Protein AF-A0A9D6EYG8-F1 (afdb_monomer)

Sequence (53 aa):
MAVISVGKNNKYGHPHKEVIEILRDKDIKILRTDLDGEVEIISDGKGWGLVDH

Solvent-accessible surface area (backbone atoms only — not comparable to full-atom values): 3502 Å² total; per-residue (Å²): 112,48,80,45,88,48,63,72,84,52,84,85,56,66,83,46,67,68,61,55,48,57,36,52,78,67,72,37,55,77,47,36,37,53,80,70,42,86,82,51,75,52,64,82,87,85,54,72,46,76,65,87,132

Nearest PDB structures (foldseek):
  2wjx-assembly2_C-2  TM=5.223E-01  e=9.766E+00  Homo sapiens
  3h5w-assembly1_A  TM=4.797E-01  e=8.511E+00  Rattus norvegicus
  7d4y-assembly1_A  TM=3.520E-01  e=5.259E+00  Homo sapiens
  9bce-assembly1_A  TM=2.765E-01  e=6.924E+00  Shewanella oneidensis

Radius of gyration: 12.6 Å; Cα contacts (8 Å, |Δi|>4): 57; chains: 1; bounding box: 23×27×33 Å

Mean predicted aligned error: 4.66 Å

pLDDT: mean 87.47, std 9.23, range [62.81, 96.44]

Structure (mmCIF, N/CA/C/O backbone):
data_AF-A0A9D6EYG8-F1
#
_entry.id   AF-A0A9D6EYG8-F1
#
loop_
_atom_site.group_PDB
_atom_site.id
_atom_site.type_symbol
_atom_site.label_atom_id
_atom_site.label_alt_id
_atom_site.label_comp_id
_atom_site.label_asym_id
_atom_site.label_entity_id
_atom_site.label_seq_id
_atom_site.pdbx_PDB_ins_code
_atom_site.Cartn_x
_atom_site.Cartn_y
_atom_site.Cartn_z
_atom_site.occupancy
_atom_site.B_iso_or_equiv
_atom_site.auth_seq_id
_atom_site.auth_comp_id
_atom_site.auth_asym_id
_atom_site.auth_atom_id
_atom_site.pdbx_PDB_model_num
ATOM 1 N N . MET A 1 1 ? 2.162 3.489 -6.093 1.00 87.81 1 MET A N 1
ATOM 2 C CA . MET A 1 1 ? 1.726 2.394 -5.199 1.00 87.81 1 MET A CA 1
ATOM 3 C C . MET A 1 1 ? 2.396 2.575 -3.847 1.00 87.81 1 MET A C 1
ATOM 5 O O . MET A 1 1 ? 3.529 3.038 -3.824 1.00 87.81 1 MET A O 1
ATOM 9 N N . ALA A 1 2 ? 1.716 2.233 -2.756 1.00 92.75 2 ALA A N 1
ATOM 10 C CA . ALA A 1 2 ? 2.261 2.229 -1.403 1.00 92.75 2 ALA A CA 1
ATOM 11 C C . ALA A 1 2 ? 2.018 0.861 -0.749 1.00 92.75 2 ALA A C 1
ATOM 13 O O . ALA A 1 2 ? 0.924 0.312 -0.873 1.00 92.75 2 ALA A O 1
ATOM 14 N N . VAL A 1 3 ? 3.026 0.334 -0.051 1.00 91.69 3 VAL A N 1
ATOM 15 C CA . VAL A 1 3 ? 2.926 -0.912 0.722 1.00 91.69 3 VAL A CA 1
ATOM 16 C C . VAL A 1 3 ? 3.077 -0.586 2.198 1.00 91.69 3 VAL A C 1
ATOM 18 O O . VAL A 1 3 ? 4.011 0.110 2.595 1.00 91.69 3 VAL A O 1
ATOM 21 N N . ILE A 1 4 ? 2.149 -1.081 3.006 1.00 91.75 4 ILE A N 1
ATOM 22 C CA . ILE A 1 4 ? 2.110 -0.867 4.446 1.00 91.75 4 ILE A CA 1
ATOM 23 C C . ILE A 1 4 ? 2.267 -2.232 5.118 1.00 91.75 4 ILE A C 1
ATOM 25 O O . ILE A 1 4 ? 1.340 -3.042 5.130 1.00 91.75 4 ILE A O 1
ATOM 29 N N . SER A 1 5 ? 3.453 -2.475 5.678 1.00 89.62 5 SER A N 1
ATOM 30 C CA . SER A 1 5 ? 3.731 -3.678 6.465 1.00 89.62 5 SER A CA 1
ATOM 31 C C . SER A 1 5 ? 3.239 -3.481 7.895 1.00 89.62 5 SER A C 1
ATOM 33 O O . SER A 1 5 ? 3.770 -2.668 8.654 1.00 89.62 5 SER A O 1
ATOM 35 N N . VAL A 1 6 ? 2.169 -4.185 8.243 1.00 87.88 6 VAL A N 1
ATOM 36 C CA . VAL A 1 6 ? 1.513 -4.105 9.546 1.00 87.88 6 VAL A CA 1
ATOM 37 C C . VAL A 1 6 ? 0.882 -5.451 9.913 1.00 87.88 6 VAL A C 1
ATOM 39 O O . VAL A 1 6 ? 0.402 -6.195 9.057 1.00 87.88 6 VAL A O 1
ATOM 42 N N . GLY A 1 7 ? 0.909 -5.788 11.203 1.00 82.62 7 GLY A N 1
ATOM 43 C CA . GLY A 1 7 ? 0.304 -7.015 11.721 1.00 82.62 7 GLY A CA 1
ATOM 44 C C . GLY A 1 7 ? -1.217 -6.919 11.874 1.00 82.62 7 GLY A C 1
ATOM 45 O O . GLY A 1 7 ? -1.762 -5.845 12.141 1.00 82.62 7 GLY A O 1
ATOM 46 N N . LYS A 1 8 ? -1.905 -8.066 11.771 1.00 74.44 8 LYS A N 1
ATOM 47 C CA . LYS A 1 8 ? -3.344 -8.178 12.070 1.00 74.44 8 LYS A CA 1
ATOM 48 C C . LYS A 1 8 ? -3.637 -7.691 13.492 1.00 74.44 8 LYS A C 1
ATOM 50 O O . LYS A 1 8 ? -2.913 -8.023 14.427 1.00 74.44 8 LYS A O 1
ATOM 55 N N . ASN A 1 9 ? -4.724 -6.933 13.655 1.00 68.50 9 ASN A N 1
ATOM 56 C CA . ASN A 1 9 ? -5.137 -6.325 14.927 1.00 68.50 9 ASN A CA 1
ATOM 57 C C . ASN A 1 9 ? -4.091 -5.379 15.536 1.00 68.50 9 ASN A C 1
ATOM 59 O O . ASN A 1 9 ? -3.869 -5.392 16.749 1.00 68.50 9 ASN A O 1
ATOM 63 N N . ASN A 1 10 ? -3.453 -4.548 14.708 1.00 65.19 10 ASN A N 1
ATOM 64 C CA . ASN A 1 10 ? -2.522 -3.540 15.191 1.00 65.19 10 ASN A CA 1
ATOM 65 C C . ASN A 1 10 ? -3.193 -2.566 16.183 1.00 65.19 10 ASN A C 1
ATOM 67 O O . ASN A 1 10 ? -3.916 -1.647 15.799 1.00 65.19 10 ASN A O 1
ATOM 71 N N . LYS A 1 11 ? -2.905 -2.749 17.476 1.00 62.81 11 LYS A N 1
ATOM 72 C CA . LYS A 1 11 ? -3.423 -1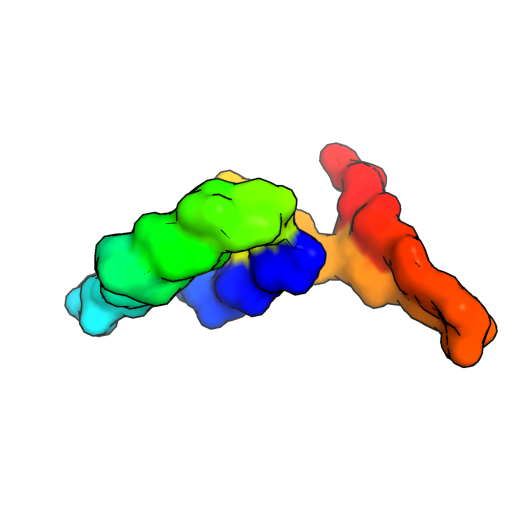.920 18.575 1.00 62.81 11 LYS A CA 1
ATOM 73 C C . LYS A 1 11 ? -2.759 -0.542 18.662 1.00 62.81 11 LYS A C 1
ATOM 75 O O . LYS A 1 11 ? -3.249 0.304 19.400 1.00 62.81 11 LYS A O 1
ATOM 80 N N . TYR A 1 12 ? -1.678 -0.306 17.913 1.00 68.75 12 TYR A N 1
ATOM 81 C CA . TYR A 1 12 ? -0.966 0.975 17.880 1.00 68.75 12 TYR A CA 1
ATOM 82 C C . TYR A 1 12 ? -1.685 2.044 17.039 1.00 68.75 12 TYR A C 1
ATOM 84 O O . TYR A 1 12 ? -1.267 3.196 17.029 1.00 68.75 12 TYR A O 1
ATOM 92 N N . GLY A 1 13 ? -2.770 1.693 16.336 1.00 65.31 13 GLY A N 1
ATOM 93 C CA . GLY A 1 13 ? -3.542 2.656 15.543 1.00 65.31 13 GLY A CA 1
ATOM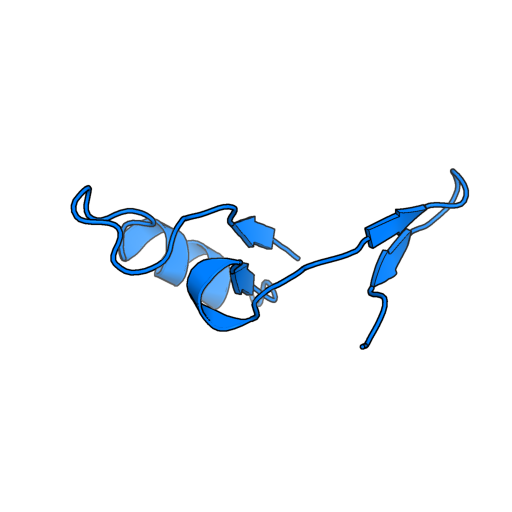 94 C C . GLY A 1 13 ? -2.873 3.068 14.227 1.00 65.31 13 GLY A C 1
ATOM 95 O O . GLY A 1 13 ? -3.284 4.057 13.620 1.00 65.31 13 GLY A O 1
ATOM 96 N N . HIS A 1 14 ? -1.864 2.314 13.776 1.00 71.00 14 HIS A N 1
ATOM 97 C CA . HIS A 1 14 ? -1.230 2.502 12.473 1.00 71.00 14 HIS A CA 1
ATOM 98 C C . HIS A 1 14 ? -1.807 1.557 11.405 1.00 71.00 14 HIS A C 1
ATOM 100 O O . HIS A 1 14 ? -2.133 0.409 11.724 1.00 71.00 14 HIS A O 1
ATOM 106 N N . PRO A 1 15 ? -1.835 1.980 10.129 1.00 75.06 15 PRO A N 1
ATOM 107 C CA . PRO A 1 15 ? -1.565 3.341 9.647 1.00 75.06 15 PRO A CA 1
ATOM 108 C C . PRO A 1 15 ? -2.654 4.328 10.103 1.00 75.06 15 PRO A C 1
ATOM 110 O O . PRO A 1 15 ? -3.837 3.988 10.118 1.00 75.06 15 PRO A O 1
ATOM 113 N N . HIS A 1 16 ? -2.255 5.548 10.483 1.00 80.38 16 HIS A N 1
ATOM 114 C CA . HIS A 1 16 ? -3.214 6.593 10.856 1.00 80.38 16 HIS A CA 1
ATOM 115 C C . HIS A 1 16 ? -4.109 6.946 9.661 1.00 80.38 16 HIS A C 1
ATOM 117 O O . HIS A 1 16 ? -3.656 6.923 8.514 1.00 80.38 16 HIS A O 1
ATOM 123 N N . LYS A 1 17 ? -5.372 7.302 9.933 1.00 82.94 17 LYS A N 1
ATOM 124 C CA . LYS A 1 17 ? -6.360 7.645 8.894 1.00 82.94 17 LYS A CA 1
ATOM 125 C C . LYS A 1 17 ? -5.866 8.734 7.940 1.00 82.94 17 LYS A C 1
ATOM 127 O O . LYS A 1 17 ? -6.010 8.561 6.740 1.00 82.94 17 LYS A O 1
ATOM 132 N N . GLU A 1 18 ? -5.201 9.761 8.463 1.00 88.19 18 GLU A N 1
ATOM 133 C CA . GLU A 1 18 ? -4.627 10.858 7.671 1.00 88.19 18 GLU A CA 1
ATOM 134 C C . GLU A 1 18 ? -3.659 10.356 6.586 1.00 88.19 18 GLU A C 1
ATOM 136 O O . GLU A 1 18 ? -3.734 10.772 5.435 1.00 88.19 18 GLU A O 1
ATOM 141 N N . VAL A 1 19 ? -2.795 9.386 6.911 1.00 88.62 19 VAL A N 1
ATOM 142 C CA . VAL A 1 19 ? -1.863 8.799 5.932 1.00 88.62 19 VAL A CA 1
ATOM 143 C C . VAL A 1 19 ? -2.626 8.055 4.835 1.00 88.62 19 VAL A C 1
ATOM 145 O O . VAL A 1 19 ? -2.269 8.143 3.663 1.00 88.62 19 VAL A O 1
ATOM 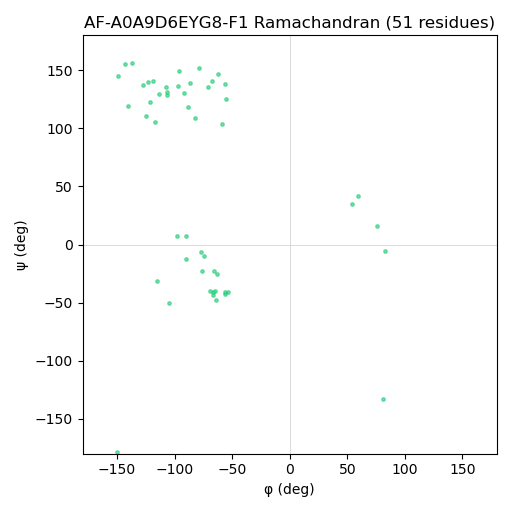148 N N . ILE A 1 20 ? -3.689 7.333 5.197 1.00 89.25 20 ILE A N 1
ATOM 149 C CA . ILE A 1 20 ? -4.536 6.624 4.230 1.00 89.25 20 ILE A 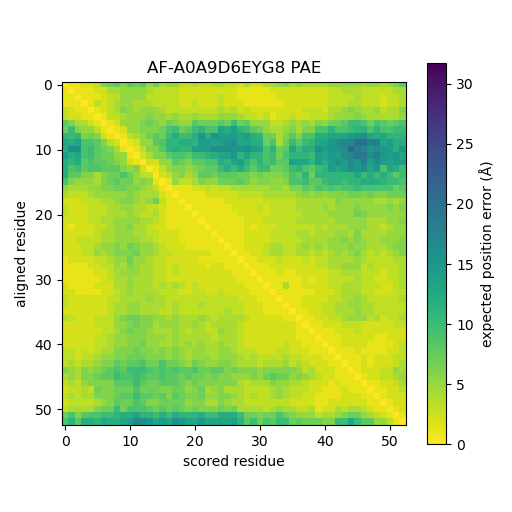CA 1
ATOM 150 C C . ILE A 1 20 ? -5.293 7.602 3.328 1.00 89.25 20 ILE A C 1
ATOM 152 O O . ILE A 1 20 ? -5.396 7.353 2.129 1.00 89.25 20 ILE A O 1
ATOM 156 N N . GLU A 1 21 ? -5.801 8.700 3.880 1.00 90.69 21 GLU A N 1
ATOM 157 C CA . GLU A 1 21 ? -6.501 9.749 3.132 1.00 90.69 21 GLU A CA 1
ATOM 158 C C . GLU A 1 21 ? -5.558 10.434 2.138 1.00 90.69 21 GLU A C 1
ATOM 160 O O . GLU A 1 21 ? -5.853 10.442 0.949 1.00 90.69 21 GLU A O 1
ATOM 165 N N . ILE A 1 22 ? -4.356 10.841 2.562 1.00 93.56 22 ILE A N 1
ATOM 166 C CA . ILE A 1 22 ? -3.341 11.430 1.667 1.00 93.56 22 ILE A CA 1
ATOM 167 C C . ILE A 1 22 ? -2.991 10.497 0.498 1.00 93.56 22 ILE A C 1
ATOM 169 O O . ILE A 1 22 ? -2.786 10.952 -0.628 1.00 93.56 22 ILE A O 1
ATOM 173 N N . LEU A 1 23 ? -2.867 9.191 0.753 1.00 93.50 23 LEU A N 1
ATOM 174 C CA . LEU A 1 23 ? -2.556 8.219 -0.296 1.00 93.50 23 LEU A CA 1
ATOM 175 C C . LEU A 1 23 ? -3.731 8.040 -1.268 1.00 93.50 23 LEU A C 1
ATOM 177 O O . LEU A 1 23 ? -3.508 7.961 -2.475 1.00 93.50 23 LEU A O 1
ATOM 181 N N . ARG A 1 24 ? -4.967 8.019 -0.760 1.00 90.56 24 ARG A N 1
ATOM 182 C CA . ARG A 1 24 ? -6.181 7.937 -1.585 1.00 90.56 24 ARG A CA 1
ATOM 183 C C . ARG A 1 24 ? -6.389 9.189 -2.430 1.00 90.56 24 ARG A C 1
ATOM 185 O O . ARG A 1 24 ? -6.661 9.057 -3.616 1.00 90.56 24 ARG A O 1
ATOM 192 N N . ASP A 1 25 ? -6.183 10.372 -1.859 1.00 95.75 25 ASP A N 1
ATOM 193 C CA . ASP A 1 25 ? -6.318 11.656 -2.559 1.00 95.75 25 ASP A CA 1
ATOM 194 C C . ASP A 1 25 ? -5.312 11.803 -3.708 1.00 95.75 25 ASP A C 1
ATOM 196 O O . ASP A 1 25 ? -5.549 12.522 -4.675 1.00 95.75 25 ASP A O 1
ATOM 200 N N . LYS A 1 26 ? -4.184 11.092 -3.620 1.00 96.44 26 LYS A N 1
ATOM 201 C CA . LYS A 1 26 ? -3.163 11.016 -4.673 1.00 96.44 26 LYS A CA 1
ATOM 202 C C . LYS A 1 26 ? -3.389 9.879 -5.674 1.00 96.44 26 LYS A C 1
ATOM 204 O O . LYS A 1 26 ? -2.495 9.621 -6.477 1.00 96.44 26 LYS A O 1
ATOM 209 N N . ASP A 1 27 ? -4.525 9.186 -5.603 1.00 94.31 27 ASP A N 1
ATOM 210 C CA . ASP A 1 27 ? -4.852 8.009 -6.420 1.00 94.31 27 ASP A CA 1
ATOM 211 C C . ASP A 1 27 ? -3.771 6.908 -6.343 1.00 94.31 27 ASP A C 1
ATOM 213 O O . ASP A 1 27 ? -3.435 6.209 -7.301 1.00 94.31 27 ASP A O 1
ATOM 217 N N . ILE A 1 28 ? -3.151 6.761 -5.165 1.00 94.94 28 ILE A N 1
ATOM 218 C CA . ILE A 1 28 ? -2.110 5.763 -4.938 1.00 94.94 28 ILE A CA 1
ATOM 219 C C . ILE A 1 28 ? -2.769 4.462 -4.491 1.00 94.94 28 ILE A C 1
ATOM 221 O O . ILE A 1 28 ? -3.330 4.380 -3.401 1.00 94.94 28 ILE A O 1
ATOM 225 N N . LYS A 1 29 ? -2.601 3.395 -5.282 1.00 91.62 29 LYS A N 1
ATOM 226 C CA . LYS A 1 29 ? -2.940 2.028 -4.853 1.00 91.62 29 LYS A CA 1
ATOM 227 C C . LYS A 1 29 ? -2.207 1.677 -3.552 1.00 91.62 29 LYS A C 1
ATOM 229 O O . LYS A 1 29 ? -0.974 1.757 -3.511 1.00 91.62 29 LYS A O 1
ATOM 234 N N . ILE A 1 30 ? -2.961 1.269 -2.531 1.00 93.06 30 ILE A N 1
ATOM 235 C CA . ILE A 1 30 ? -2.464 0.871 -1.206 1.00 93.06 30 ILE A CA 1
ATOM 236 C C . ILE A 1 30 ? -2.563 -0.652 -1.075 1.00 93.06 30 ILE A C 1
ATOM 238 O O . ILE A 1 30 ? -3.624 -1.205 -1.349 1.00 93.06 30 ILE A O 1
ATOM 242 N N . LEU A 1 31 ? -1.483 -1.296 -0.630 1.00 92.75 31 LEU A N 1
ATOM 243 C CA . LEU A 1 31 ? -1.440 -2.703 -0.218 1.00 92.75 31 LEU A CA 1
ATOM 244 C C . LEU A 1 31 ? -1.030 -2.794 1.254 1.00 92.75 31 LEU A C 1
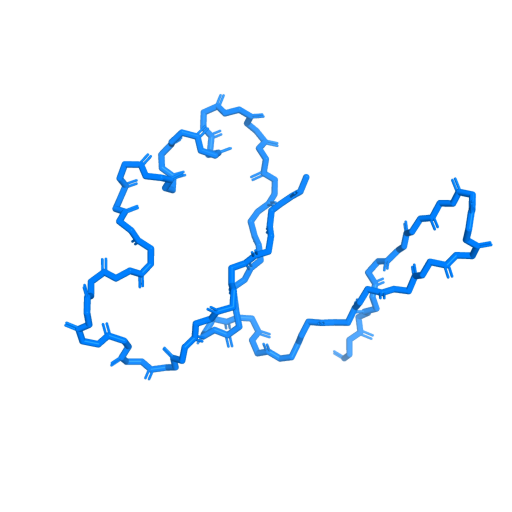ATOM 246 O O . LEU A 1 31 ? -0.176 -2.031 1.716 1.00 92.75 31 LEU A O 1
ATOM 250 N N . ARG A 1 32 ? -1.641 -3.710 1.997 1.00 91.69 32 ARG A N 1
ATOM 251 C CA . ARG A 1 32 ? -1.566 -3.820 3.453 1.00 91.69 32 ARG A CA 1
ATOM 252 C C . ARG A 1 32 ? -1.475 -5.273 3.883 1.00 91.69 32 ARG A C 1
ATOM 254 O O . ARG A 1 32 ? -2.420 -6.024 3.697 1.00 91.69 32 ARG A O 1
ATOM 261 N N . THR A 1 33 ? -0.398 -5.658 4.560 1.00 91.12 33 THR A N 1
ATOM 262 C CA . THR A 1 33 ? -0.198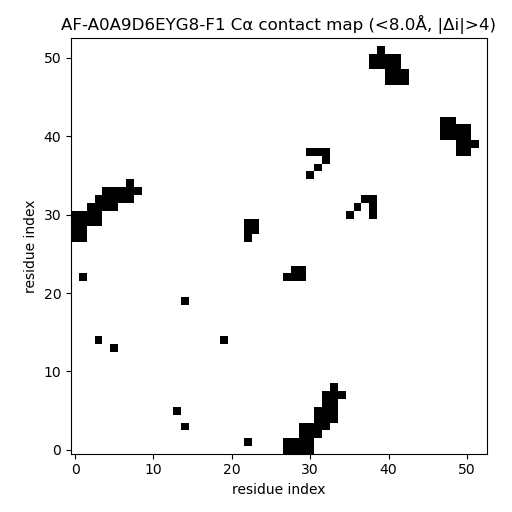 -7.070 4.937 1.00 91.12 33 THR A CA 1
ATOM 263 C C . THR A 1 33 ? -1.226 -7.603 5.941 1.00 91.12 33 THR A C 1
ATOM 265 O O . THR A 1 33 ? -1.468 -8.806 6.019 1.00 91.12 33 THR A O 1
ATOM 268 N N . ASP A 1 34 ? -1.873 -6.729 6.719 1.00 88.69 34 ASP A N 1
ATOM 269 C CA . ASP A 1 34 ? -2.954 -7.128 7.623 1.00 88.69 34 ASP A CA 1
ATOM 270 C C . ASP A 1 34 ? -4.286 -7.410 6.912 1.00 88.69 34 ASP A C 1
ATOM 272 O O . ASP A 1 34 ? -5.108 -8.151 7.459 1.00 88.69 34 ASP A O 1
ATOM 276 N N . LEU A 1 35 ? -4.489 -6.842 5.716 1.00 89.25 35 LEU A N 1
ATOM 277 C CA . LEU A 1 35 ? -5.708 -6.975 4.913 1.00 89.25 35 LEU A CA 1
ATOM 278 C C . LEU A 1 35 ? -5.518 -7.922 3.722 1.00 89.25 35 LEU A C 1
ATOM 280 O O . LEU A 1 35 ? -6.314 -8.837 3.543 1.00 89.25 35 LEU A O 1
ATOM 284 N N . ASP A 1 36 ? -4.456 -7.708 2.952 1.00 90.88 36 ASP A N 1
ATOM 285 C CA . ASP A 1 36 ? -4.137 -8.407 1.705 1.00 90.88 36 ASP A CA 1
ATOM 286 C C . ASP A 1 36 ? -3.284 -9.668 1.941 1.00 90.88 36 ASP A C 1
ATOM 288 O O . ASP A 1 36 ? -3.158 -10.506 1.058 1.00 90.88 36 ASP A O 1
ATOM 292 N N . GLY A 1 37 ? -2.735 -9.845 3.149 1.00 88.94 37 GLY A N 1
ATOM 293 C CA . GLY A 1 37 ? -1.885 -10.989 3.479 1.00 88.94 37 GLY A CA 1
ATOM 294 C C . GLY A 1 37 ? -0.445 -10.807 3.003 1.00 88.94 37 GLY A C 1
ATOM 295 O O . GLY A 1 37 ? 0.184 -9.786 3.278 1.00 88.94 37 GLY A O 1
ATOM 296 N N . GLU A 1 38 ? 0.115 -11.827 2.361 1.00 91.75 38 GLU A N 1
ATOM 297 C CA . GLU A 1 38 ? 1.463 -11.750 1.796 1.00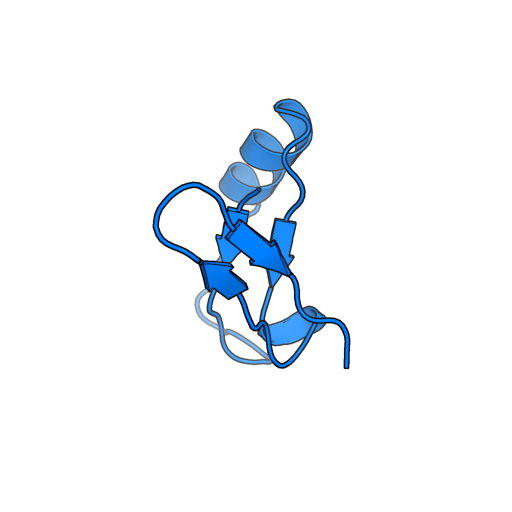 91.75 38 GLU A CA 1
ATOM 298 C C . GLU A 1 38 ? 1.478 -10.825 0.571 1.00 91.75 38 GLU A C 1
ATOM 300 O O . GLU A 1 38 ? 0.582 -10.873 -0.265 1.00 91.75 38 GLU A O 1
ATOM 305 N N . VAL A 1 39 ? 2.483 -9.948 0.486 1.00 92.44 39 VAL A N 1
ATOM 306 C CA . VAL A 1 39 ? 2.670 -9.030 -0.645 1.00 92.44 39 VAL A CA 1
ATOM 307 C C . VAL A 1 39 ? 4.072 -9.240 -1.199 1.00 92.44 39 VAL A C 1
ATOM 309 O O . VAL A 1 39 ? 5.050 -8.857 -0.555 1.00 92.44 39 VAL A O 1
ATOM 312 N N . GLU A 1 40 ? 4.166 -9.801 -2.404 1.00 94.12 40 GLU A N 1
ATOM 313 C CA . GLU A 1 40 ? 5.429 -10.017 -3.109 1.00 94.12 40 GLU A CA 1
ATOM 314 C C . GLU A 1 40 ? 5.591 -9.026 -4.278 1.00 94.12 40 GLU A C 1
ATOM 316 O O . GLU A 1 40 ? 4.709 -8.851 -5.126 1.00 94.12 40 GLU A O 1
ATOM 321 N N . ILE A 1 41 ? 6.744 -8.346 -4.308 1.00 93.50 41 ILE A N 1
ATOM 322 C CA . ILE A 1 41 ? 7.152 -7.435 -5.384 1.00 93.50 41 ILE A CA 1
ATOM 323 C C . ILE A 1 41 ? 8.471 -7.937 -5.956 1.00 93.50 41 ILE A C 1
ATOM 325 O O . ILE A 1 41 ? 9.473 -7.999 -5.243 1.00 93.50 41 ILE A O 1
ATOM 329 N N . ILE A 1 42 ? 8.488 -8.210 -7.258 1.00 94.94 42 ILE A N 1
ATOM 330 C CA . ILE A 1 42 ? 9.690 -8.633 -7.980 1.00 94.94 42 ILE A CA 1
ATOM 331 C C . ILE A 1 42 ? 10.166 -7.484 -8.865 1.00 94.94 42 ILE A C 1
ATOM 333 O O . ILE A 1 42 ? 9.367 -6.839 -9.541 1.00 94.94 42 ILE A O 1
ATOM 337 N N . SER A 1 43 ? 11.475 -7.231 -8.862 1.00 94.25 43 SER A N 1
ATOM 338 C CA . SER A 1 43 ? 12.137 -6.236 -9.710 1.00 94.25 43 SER A CA 1
ATOM 339 C C . SER A 1 43 ? 13.226 -6.890 -10.551 1.00 94.25 43 SER A C 1
ATOM 341 O O . SER A 1 43 ? 13.977 -7.725 -10.051 1.00 94.25 43 SER A O 1
ATOM 343 N N . ASP A 1 44 ? 13.334 -6.483 -11.814 1.00 95.88 44 ASP A N 1
ATOM 344 C CA . ASP A 1 44 ? 14.405 -6.893 -12.735 1.00 95.88 44 ASP A CA 1
ATOM 345 C C . ASP A 1 44 ? 15.541 -5.849 -12.821 1.00 95.88 44 ASP A C 1
ATOM 347 O O . ASP A 1 44 ? 16.437 -5.945 -13.661 1.00 95.88 44 ASP A O 1
ATOM 351 N N . GLY A 1 45 ? 15.492 -4.817 -11.970 1.00 95.31 45 GLY A N 1
ATOM 352 C CA . GLY A 1 45 ? 16.426 -3.689 -11.983 1.00 95.31 45 GLY A CA 1
ATOM 353 C C . GLY A 1 45 ? 16.097 -2.588 -13.001 1.00 95.31 45 GLY A C 1
ATOM 354 O O . GLY A 1 45 ? 16.751 -1.546 -12.980 1.00 95.31 45 GLY A O 1
ATOM 355 N N . LYS A 1 46 ? 15.085 -2.767 -13.860 1.00 96.00 46 LYS A N 1
ATOM 356 C CA . LYS A 1 46 ? 14.543 -1.740 -14.775 1.00 96.00 46 LYS A CA 1
ATOM 357 C C . LYS A 1 46 ? 13.096 -1.379 -14.449 1.00 96.00 46 LYS A C 1
ATOM 359 O O . LYS A 1 46 ? 12.688 -0.236 -14.644 1.00 96.00 46 LYS A O 1
ATOM 364 N N . GLY A 1 47 ? 12.334 -2.337 -13.945 1.00 94.19 47 GLY A N 1
ATOM 365 C CA . GLY A 1 47 ? 10.959 -2.191 -13.506 1.00 94.19 47 GLY A CA 1
ATOM 366 C C . GLY A 1 47 ? 10.635 -3.171 -12.387 1.00 94.19 47 GLY A C 1
ATOM 367 O O . GLY A 1 47 ? 11.490 -3.921 -11.919 1.00 94.19 47 GLY A O 1
ATOM 368 N N . TRP A 1 48 ? 9.387 -3.139 -11.938 1.00 94.31 48 TRP A N 1
ATOM 369 C CA . TRP A 1 48 ? 8.886 -4.032 -10.902 1.00 94.31 48 TRP A CA 1
ATOM 370 C C . TRP A 1 48 ? 7.438 -4.433 -11.184 1.00 94.31 48 TRP A C 1
ATOM 372 O O . TRP A 1 48 ? 6.707 -3.709 -11.863 1.00 94.31 48 TRP A O 1
ATOM 382 N N . GLY A 1 49 ? 7.032 -5.586 -10.657 1.00 93.38 49 GLY A N 1
ATOM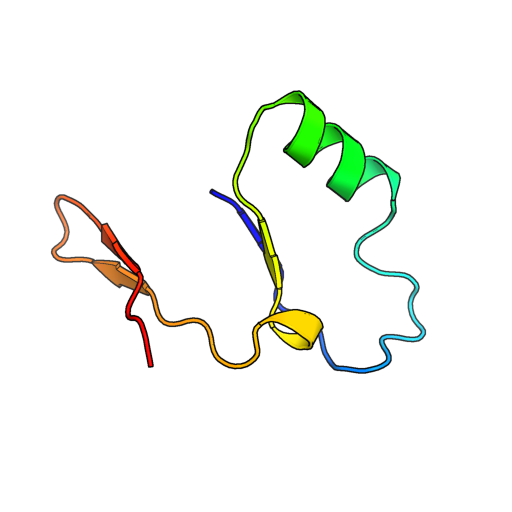 383 C CA . GLY A 1 49 ? 5.681 -6.130 -10.766 1.00 93.38 49 GLY A CA 1
ATOM 384 C C . GLY A 1 49 ? 5.195 -6.709 -9.440 1.00 93.38 49 GLY A C 1
ATOM 385 O O . GLY A 1 49 ? 5.999 -7.060 -8.577 1.00 93.38 49 GLY A O 1
ATOM 386 N N . LEU A 1 50 ? 3.872 -6.777 -9.285 1.00 92.38 50 LEU A N 1
ATOM 387 C CA . LEU A 1 50 ? 3.223 -7.505 -8.194 1.00 92.38 50 LEU A CA 1
ATOM 388 C C . LEU A 1 50 ? 3.034 -8.961 -8.608 1.00 92.38 50 LEU A C 1
ATOM 390 O O . LEU A 1 50 ? 2.646 -9.219 -9.749 1.00 92.38 50 LEU A O 1
ATOM 394 N N . VAL A 1 51 ? 3.275 -9.878 -7.67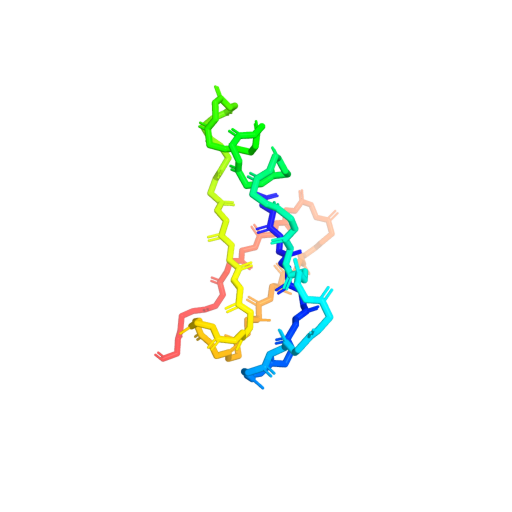9 1.00 91.88 51 VAL A N 1
ATOM 395 C CA . VAL A 1 51 ? 2.922 -11.290 -7.842 1.00 91.88 51 VAL A CA 1
ATOM 396 C C . VAL A 1 51 ? 1.528 -11.497 -7.254 1.00 91.88 51 VAL A C 1
ATOM 398 O O . VAL A 1 51 ? 1.242 -11.015 -6.160 1.00 91.88 51 VAL A O 1
ATOM 401 N N . ASP A 1 52 ? 0.653 -12.147 -8.018 1.00 79.38 52 ASP A N 1
ATOM 402 C CA . ASP A 1 52 ? -0.673 -12.567 -7.559 1.00 79.38 52 ASP A CA 1
ATOM 403 C C . ASP A 1 52 ? -0.582 -14.035 -7.121 1.00 79.38 52 ASP A C 1
ATOM 405 O O . ASP A 1 52 ? 0.079 -14.830 -7.803 1.00 79.38 52 ASP A O 1
ATOM 409 N N . HIS A 1 53 ? -1.194 -14.379 -5.987 1.00 69.88 53 HIS A N 1
ATOM 410 C CA . HIS A 1 53 ? -1.141 -15.717 -5.385 1.00 69.88 53 HIS A CA 1
ATOM 411 C C . HIS A 1 53 ? -2.515 -16.388 -5.374 1.00 69.88 53 HIS A C 1
ATOM 413 O O . HIS A 1 53 ? -3.514 -15.700 -5.063 1.00 69.88 53 HIS A O 1
#

Secondary structure (DSSP, 8-state):
-EEE---TT-TT-PSPHHHHHHHHHTT--EEETTTT----EEE-SS-EEEPP-

Foldseek 3Di:
DEEAEDAAPPPVCPPPPVVVVVCVVVVHDYHYCNPNNDWDWDDPPVDIDTDDD